Protein AF-A0AA43TSM0-F1 (afdb_monomer_lite)

Organism: NCBI:txid258253

Sequence (174 aa):
MTIHLGTILPFSPLVFQFVPKVRQKFLLFHRINGYTIIFLTLVSNAGAIMIARRAFGGTLATQAGVGVLVIASTVSIALAYYNIKRLQIDQHRAWMLRAAFYLGTIITLRIIMIIAAQITGKIGGYFTVMECEKLQYIYNETSTINAPPTEDYNDDSIIERPKENSNLLQHVGN

pLDDT: mean 70.97, std 16.72, range [33.91, 93.0]

InterPro domains:
  IPR018750 Protein of unknown function DUF2306, membrane [PF10067] (15-118)

Structure (mmCIF, N/CA/C/O backbone):
data_AF-A0AA43TSM0-F1
#
_entry.id   AF-A0AA43TSM0-F1
#
loop_
_atom_site.group_PDB
_atom_site.id
_atom_site.type_symbol
_atom_site.label_atom_id
_atom_site.label_alt_id
_atom_site.label_comp_id
_atom_site.label_asym_id
_atom_site.label_entity_id
_atom_site.label_seq_id
_atom_site.pdbx_PDB_ins_code
_atom_site.Cartn_x
_atom_site.Cartn_y
_atom_site.Cartn_z
_atom_site.occupancy
_atom_site.B_iso_or_equiv
_atom_site.auth_seq_id
_atom_site.auth_comp_id
_atom_site.auth_asym_id
_atom_site.auth_atom_id
_atom_site.pdbx_PDB_model_num
ATOM 1 N N . MET A 1 1 ? -2.001 15.240 -18.762 1.00 50.12 1 MET A N 1
ATOM 2 C CA . MET A 1 1 ? -1.560 15.959 -17.539 1.00 50.12 1 MET A CA 1
ATOM 3 C C . MET A 1 1 ? -2.680 16.258 -16.536 1.00 50.12 1 MET A C 1
ATOM 5 O O . MET A 1 1 ? -2.377 16.654 -15.423 1.00 50.12 1 MET A O 1
ATOM 9 N N . THR A 1 2 ? -3.952 16.004 -16.853 1.00 50.31 2 THR A N 1
ATOM 10 C CA . THR A 1 2 ? -5.080 16.111 -15.903 1.00 50.31 2 THR A CA 1
ATOM 11 C C . THR A 1 2 ? -5.135 14.949 -14.901 1.00 50.31 2 THR A C 1
ATOM 13 O O . THR A 1 2 ? -5.538 15.125 -13.757 1.00 50.31 2 THR A O 1
ATOM 16 N N . ILE A 1 3 ? -4.639 13.775 -15.300 1.00 56.31 3 ILE A N 1
ATOM 17 C CA . ILE A 1 3 ? -4.625 12.555 -14.479 1.00 56.31 3 ILE A CA 1
ATOM 18 C C . ILE A 1 3 ? -3.625 12.666 -13.311 1.00 56.31 3 ILE A C 1
ATOM 20 O O . ILE A 1 3 ? -3.938 12.263 -12.199 1.00 56.31 3 ILE A O 1
ATOM 24 N N . HIS A 1 4 ? -2.462 13.299 -13.524 1.00 46.16 4 HIS A N 1
ATOM 25 C CA . HIS A 1 4 ? -1.445 13.506 -12.479 1.00 46.16 4 HIS A CA 1
ATOM 26 C C . HIS A 1 4 ? -1.905 14.461 -11.362 1.00 46.16 4 HIS A C 1
ATOM 28 O O . HIS A 1 4 ? -1.646 14.207 -10.186 1.00 46.16 4 HIS A O 1
ATOM 34 N N . LEU A 1 5 ? -2.627 15.533 -11.706 1.00 52.03 5 LEU A N 1
ATOM 35 C CA . LEU A 1 5 ? -3.210 16.448 -10.716 1.00 52.03 5 LEU A CA 1
ATOM 36 C C . LEU A 1 5 ? -4.390 15.795 -9.974 1.00 52.03 5 LEU A C 1
ATOM 38 O O . LEU A 1 5 ? -4.511 15.938 -8.758 1.00 52.03 5 LEU A O 1
ATOM 42 N N . GLY A 1 6 ? -5.202 15.002 -10.685 1.00 54.41 6 GLY A N 1
ATOM 43 C CA . GLY A 1 6 ? -6.288 14.209 -10.104 1.00 54.41 6 GLY A CA 1
ATOM 44 C C . GLY A 1 6 ? -5.816 13.122 -9.133 1.00 54.41 6 GLY A C 1
ATOM 45 O O . GLY A 1 6 ? -6.544 12.794 -8.205 1.00 54.41 6 GLY A O 1
ATOM 46 N N . THR A 1 7 ? -4.589 12.607 -9.283 1.00 54.88 7 THR A N 1
ATOM 47 C CA . THR A 1 7 ? -4.009 11.619 -8.352 1.00 54.88 7 THR A CA 1
ATOM 48 C C . THR A 1 7 ? -3.436 12.217 -7.067 1.00 54.88 7 THR A C 1
ATOM 50 O O . THR A 1 7 ? -3.299 11.500 -6.079 1.00 54.88 7 THR A O 1
ATOM 53 N N . ILE A 1 8 ? -3.134 13.520 -7.038 1.00 55.50 8 ILE A N 1
ATOM 54 C CA . ILE A 1 8 ? -2.612 14.203 -5.841 1.00 55.50 8 ILE A CA 1
ATOM 55 C C . ILE A 1 8 ? -3.746 14.656 -4.911 1.00 55.50 8 ILE A C 1
ATOM 57 O O . ILE A 1 8 ? -3.609 14.599 -3.689 1.00 55.50 8 ILE A O 1
ATOM 61 N N . LEU A 1 9 ? -4.899 15.038 -5.467 1.00 48.66 9 LEU A N 1
ATOM 62 C CA . LEU A 1 9 ? -6.059 15.491 -4.694 1.00 48.66 9 LEU A CA 1
ATOM 63 C C . LEU A 1 9 ? -6.604 14.453 -3.673 1.00 48.66 9 LEU A C 1
ATOM 65 O O . LEU A 1 9 ? -6.930 14.859 -2.556 1.00 48.66 9 LEU A O 1
ATOM 69 N N . PRO A 1 10 ? -6.640 13.128 -3.947 1.00 54.22 10 PRO A N 1
ATOM 70 C CA . PRO A 1 10 ? -7.024 12.130 -2.948 1.00 54.22 10 PRO A CA 1
ATOM 71 C C . PRO A 1 10 ? -5.897 11.758 -1.970 1.00 54.22 10 PRO A C 1
ATOM 73 O O . PRO A 1 10 ? -6.158 11.025 -1.018 1.00 54.22 10 PRO A O 1
ATOM 76 N N . PHE A 1 11 ? -4.670 12.272 -2.122 1.00 50.47 11 PHE A N 1
ATOM 77 C CA . PHE A 1 11 ? -3.619 12.076 -1.112 1.00 50.47 11 PHE A CA 1
ATOM 78 C C . PHE A 1 11 ? -3.839 12.964 0.128 1.00 50.47 11 PHE A C 1
ATOM 80 O O . PHE A 1 11 ? -3.456 12.604 1.241 1.00 50.47 11 PHE A O 1
ATOM 87 N N . SER A 1 12 ? -4.533 14.096 -0.039 1.00 53.62 12 SER A N 1
ATOM 88 C CA . SER A 1 12 ? -4.854 15.041 1.038 1.00 53.62 12 SER A CA 1
ATOM 89 C C . SER A 1 12 ? -5.651 14.423 2.212 1.00 53.62 12 SER A C 1
ATOM 91 O O . SER A 1 12 ? -5.233 14.592 3.360 1.00 53.62 12 SER A O 1
ATOM 93 N N . PRO A 1 13 ? -6.725 13.625 2.009 1.00 55.31 13 PRO A N 1
ATOM 94 C CA . PRO A 1 13 ? -7.465 13.016 3.119 1.00 55.31 13 PRO A CA 1
ATOM 95 C C . PRO A 1 13 ? -6.696 11.955 3.921 1.00 55.31 13 PRO A C 1
ATOM 97 O O . PRO A 1 13 ? -7.123 11.652 5.033 1.00 55.31 13 PRO A O 1
ATOM 100 N N . LEU A 1 14 ? -5.580 11.399 3.432 1.00 59.03 14 LEU A N 1
ATOM 101 C CA . LEU A 1 14 ? -4.796 10.406 4.186 1.00 59.03 14 LEU A CA 1
ATOM 102 C C . LEU A 1 14 ? -4.053 11.038 5.370 1.00 59.03 14 LEU A C 1
ATOM 104 O O . LEU A 1 14 ? -4.021 10.463 6.455 1.00 59.03 14 LEU A O 1
ATOM 108 N N . VAL A 1 15 ? -3.524 12.253 5.204 1.00 60.12 15 VAL A N 1
ATOM 109 C CA . VAL A 1 15 ? -2.833 12.979 6.286 1.00 60.12 15 VAL A CA 1
ATOM 110 C C . VAL A 1 15 ? -3.826 13.391 7.380 1.00 60.12 15 VAL A C 1
ATOM 112 O O . VAL A 1 15 ? -3.533 13.283 8.571 1.00 60.12 15 VAL A O 1
ATOM 115 N N . PHE A 1 16 ? -5.052 13.760 6.995 1.00 52.75 16 PHE A N 1
ATOM 116 C CA . PHE A 1 16 ? -6.115 14.105 7.942 1.00 52.75 16 PHE A CA 1
ATOM 117 C C . PHE A 1 16 ? -6.644 12.908 8.752 1.00 52.75 16 PHE A C 1
ATOM 119 O O . PHE A 1 16 ? -7.213 13.116 9.824 1.00 52.75 16 PHE A O 1
ATOM 126 N N . GLN A 1 17 ? -6.427 11.661 8.310 1.00 61.41 17 GLN A N 1
ATOM 127 C CA . GLN A 1 17 ? -6.818 10.463 9.072 1.00 61.41 17 GLN A CA 1
ATOM 128 C C . GLN A 1 17 ? -5.960 10.242 10.328 1.00 61.41 17 GLN A C 1
ATOM 130 O O . GLN A 1 17 ? -6.437 9.619 11.282 1.00 61.41 17 GLN A O 1
ATOM 135 N N . PHE A 1 18 ? -4.735 10.776 10.364 1.00 59.91 18 PHE A N 1
ATOM 136 C CA . PHE A 1 18 ? -3.826 10.646 11.509 1.00 59.91 18 PHE A CA 1
ATOM 137 C C . PHE A 1 18 ? -3.934 11.798 12.514 1.00 59.91 18 PHE A C 1
ATOM 139 O O . PHE A 1 18 ? -3.398 11.692 13.615 1.00 59.91 18 PHE A O 1
ATOM 146 N N . VAL A 1 19 ? -4.668 12.870 12.191 1.00 62.91 19 VAL A N 1
ATOM 147 C CA . VAL A 1 19 ? -4.904 13.990 13.111 1.00 62.91 19 VAL A CA 1
ATOM 148 C C . VAL A 1 19 ? -6.071 13.648 14.053 1.00 62.91 19 VAL A C 1
ATOM 150 O O . VAL A 1 19 ? -7.231 13.639 13.623 1.00 62.91 19 VAL A O 1
ATOM 153 N N . PRO A 1 20 ? -5.829 13.414 15.361 1.00 59.81 20 PRO A N 1
ATOM 154 C CA . PRO A 1 20 ? -6.870 12.975 16.295 1.00 59.81 20 PRO A CA 1
ATOM 155 C C . PRO A 1 20 ? -8.033 13.974 16.428 1.00 59.81 20 PRO A C 1
ATOM 157 O O . PRO A 1 20 ? -9.175 13.556 16.621 1.00 59.81 20 PRO A O 1
ATOM 160 N N . LYS A 1 21 ? -7.772 15.278 16.237 1.00 56.91 21 LYS A N 1
ATOM 161 C CA . LYS A 1 21 ? -8.795 16.340 16.283 1.00 56.91 21 LYS A CA 1
ATOM 162 C C . LYS A 1 21 ? -9.804 16.278 15.125 1.00 56.91 21 LYS A C 1
ATOM 164 O O . LYS A 1 21 ? -10.966 16.620 15.317 1.00 56.91 21 LYS A O 1
ATOM 169 N N . VAL A 1 22 ? -9.396 15.814 13.941 1.00 59.97 22 VAL A N 1
ATOM 170 C CA . VAL A 1 22 ? -10.289 15.679 12.771 1.00 59.97 22 VAL A CA 1
ATOM 171 C C . VAL A 1 22 ? -11.113 14.389 12.865 1.00 59.97 22 VAL A C 1
ATOM 173 O O . VAL A 1 22 ? -12.301 14.380 12.539 1.00 59.97 22 VAL A O 1
ATOM 176 N N . ARG A 1 23 ? -10.527 13.315 13.417 1.00 62.16 23 ARG A N 1
ATOM 177 C CA . ARG A 1 23 ? -11.197 12.018 13.611 1.00 62.16 23 ARG A CA 1
ATOM 178 C C . ARG A 1 23 ? -12.407 12.084 14.547 1.00 62.16 23 ARG A C 1
ATOM 180 O O . ARG A 1 23 ? -13.386 11.396 14.281 1.00 62.16 23 ARG A O 1
ATOM 187 N N . GLN A 1 24 ? -12.369 12.879 15.619 1.00 61.66 24 GLN A N 1
ATOM 188 C CA . GLN A 1 24 ? -13.511 13.001 16.541 1.00 61.66 24 GLN A CA 1
ATOM 189 C C . GLN A 1 24 ? -14.708 13.725 15.913 1.00 61.66 24 GLN A C 1
ATOM 191 O O . GLN A 1 24 ? -15.848 13.386 16.217 1.00 61.66 24 GLN A O 1
ATOM 196 N N . LYS A 1 25 ? -14.459 14.675 15.003 1.00 65.88 25 LYS A N 1
ATOM 197 C CA . LYS A 1 25 ? -15.514 15.458 14.345 1.00 65.88 25 LYS A CA 1
ATOM 198 C C . LYS A 1 25 ? -16.144 14.724 13.151 1.00 65.88 25 LYS A C 1
ATOM 200 O O . LYS A 1 25 ? -17.310 14.946 12.851 1.00 65.88 25 LYS A O 1
ATOM 205 N N . PHE A 1 26 ? -15.405 13.809 12.512 1.00 70.50 26 PHE A N 1
ATOM 206 C CA . PHE A 1 26 ? -15.841 13.062 11.322 1.00 70.50 26 PHE A CA 1
ATOM 207 C C . PHE A 1 26 ? -15.637 11.537 11.452 1.00 70.50 26 PHE A C 1
ATOM 209 O O . PHE A 1 26 ? -15.014 10.891 10.607 1.00 70.50 26 PHE A O 1
ATOM 216 N N . LEU A 1 27 ? -16.189 10.928 12.508 1.00 70.38 27 LEU A N 1
ATOM 217 C CA . LEU A 1 27 ? -16.065 9.481 12.765 1.00 70.38 27 LEU A CA 1
ATOM 218 C C . LEU A 1 27 ? -16.649 8.600 11.647 1.00 70.38 27 LEU A C 1
ATOM 220 O O . LEU A 1 27 ? -16.071 7.561 11.323 1.00 70.38 27 LEU A O 1
ATOM 224 N N . LEU A 1 28 ? -17.770 9.009 11.042 1.00 73.38 28 LEU A N 1
ATOM 225 C CA . LEU A 1 28 ? -18.382 8.281 9.922 1.00 73.38 28 LEU A CA 1
ATOM 226 C C . LEU A 1 28 ? -17.456 8.253 8.701 1.00 73.38 28 LEU A C 1
ATOM 228 O O . LEU A 1 28 ? -17.255 7.195 8.108 1.00 73.38 28 LEU A O 1
ATOM 232 N N . PHE A 1 29 ? -16.816 9.382 8.386 1.00 74.12 29 PHE A N 1
ATOM 233 C CA . PHE A 1 29 ? -15.854 9.469 7.290 1.00 74.12 29 PHE A CA 1
ATOM 234 C C . PHE A 1 29 ? -14.632 8.582 7.547 1.00 74.12 29 PHE A C 1
ATOM 236 O O . PHE A 1 29 ? -14.207 7.849 6.657 1.00 74.12 29 PHE A O 1
ATOM 243 N N . HIS A 1 30 ? -14.100 8.575 8.774 1.00 81.31 30 HIS A N 1
ATOM 244 C CA . HIS A 1 30 ? -13.002 7.677 9.146 1.00 81.31 30 HIS A CA 1
ATOM 245 C C . HIS A 1 30 ? -13.385 6.199 8.975 1.00 81.31 30 HIS A C 1
ATOM 247 O O . HIS A 1 30 ? -12.593 5.414 8.460 1.00 81.31 30 HIS A O 1
ATOM 253 N N . ARG A 1 31 ? -14.612 5.822 9.359 1.00 79.75 31 ARG A N 1
ATOM 254 C CA . ARG A 1 31 ? -15.103 4.446 9.227 1.00 79.75 31 ARG A CA 1
ATOM 255 C C . ARG A 1 31 ? -15.229 4.023 7.760 1.00 79.75 31 ARG A C 1
ATOM 257 O O . ARG A 1 31 ? -14.763 2.942 7.418 1.00 79.75 31 ARG A O 1
ATOM 264 N N . ILE A 1 32 ? -15.801 4.871 6.902 1.00 82.62 32 ILE A N 1
ATOM 265 C CA . ILE A 1 32 ? -15.937 4.595 5.461 1.00 82.62 32 ILE A CA 1
ATOM 266 C C . ILE A 1 32 ? -14.557 4.467 4.809 1.00 82.62 32 ILE A C 1
ATOM 268 O O . ILE A 1 32 ? -14.286 3.462 4.162 1.00 82.62 32 ILE A O 1
ATOM 272 N N . ASN A 1 33 ? -13.653 5.420 5.051 1.00 79.88 33 ASN A N 1
ATOM 273 C CA . ASN A 1 33 ? -12.298 5.364 4.495 1.00 79.88 33 ASN A CA 1
ATOM 274 C C . ASN A 1 33 ? -11.513 4.144 4.981 1.00 79.88 33 ASN A C 1
ATOM 276 O O . ASN A 1 33 ? -10.800 3.533 4.192 1.00 79.88 33 ASN A O 1
ATOM 280 N N . GLY A 1 34 ? -11.664 3.756 6.251 1.00 79.06 34 GLY A N 1
ATOM 281 C CA . GLY A 1 34 ? -11.048 2.540 6.779 1.00 79.06 34 GLY A CA 1
ATOM 282 C C . GLY A 1 34 ? -11.481 1.289 6.009 1.00 79.06 34 GLY A C 1
ATOM 283 O O . GLY A 1 34 ? -10.631 0.490 5.624 1.00 79.06 34 GLY A O 1
ATOM 284 N N . TYR A 1 35 ? -12.778 1.147 5.712 1.00 82.81 35 TYR A N 1
ATOM 285 C CA . TYR A 1 35 ? -13.276 0.046 4.878 1.00 82.81 35 TYR A CA 1
ATOM 286 C C . TYR A 1 35 ? -12.782 0.131 3.433 1.00 82.81 35 TYR A C 1
ATOM 288 O O . TYR A 1 35 ? -12.376 -0.889 2.876 1.00 82.81 35 TYR A O 1
ATOM 296 N N . THR A 1 36 ? -12.749 1.332 2.849 1.00 83.06 36 THR A N 1
ATOM 297 C CA . THR A 1 36 ? -12.200 1.553 1.506 1.00 83.06 36 THR A CA 1
ATOM 298 C C . THR A 1 36 ? -10.741 1.113 1.425 1.00 83.06 36 THR A C 1
ATOM 300 O O . THR A 1 36 ? -10.379 0.413 0.486 1.00 83.06 36 THR A O 1
ATOM 303 N N . ILE A 1 37 ? -9.910 1.455 2.417 1.00 82.88 37 ILE A N 1
ATOM 304 C CA . ILE A 1 37 ? -8.496 1.051 2.463 1.00 82.88 37 ILE A CA 1
ATOM 305 C C . ILE A 1 37 ? -8.373 -0.472 2.538 1.00 82.88 37 ILE A C 1
ATOM 307 O O . ILE A 1 37 ? -7.626 -1.045 1.755 1.00 82.88 37 ILE A O 1
ATOM 311 N N . ILE A 1 38 ? -9.135 -1.135 3.416 1.00 85.50 38 ILE A N 1
ATOM 312 C CA . ILE A 1 38 ? -9.115 -2.603 3.531 1.00 85.50 38 ILE A CA 1
ATOM 313 C C . ILE A 1 38 ? -9.475 -3.255 2.188 1.00 85.50 38 ILE A C 1
ATOM 315 O O . ILE A 1 38 ? -8.771 -4.157 1.734 1.00 85.50 38 ILE A O 1
ATOM 319 N N . PHE A 1 39 ? -10.536 -2.780 1.531 1.00 85.12 39 PHE A N 1
ATOM 320 C CA . PHE A 1 39 ? -10.961 -3.297 0.231 1.00 85.12 39 PHE A CA 1
ATOM 321 C C . PHE A 1 39 ? -9.896 -3.073 -0.851 1.00 85.12 39 PHE A C 1
ATOM 323 O O . PHE A 1 39 ? -9.520 -4.012 -1.553 1.00 85.12 39 PHE A O 1
ATOM 330 N N . LEU A 1 40 ? -9.351 -1.855 -0.943 1.00 84.31 40 LEU A N 1
ATOM 331 C CA . LEU A 1 40 ? -8.279 -1.531 -1.886 1.00 84.31 40 LEU A CA 1
ATOM 332 C C . LEU A 1 40 ? -7.037 -2.390 -1.652 1.00 84.31 40 LEU A C 1
ATOM 334 O O . LEU A 1 40 ? -6.429 -2.837 -2.621 1.00 84.31 40 LEU A O 1
ATOM 338 N N . THR A 1 41 ? -6.653 -2.649 -0.400 1.00 85.25 41 THR A N 1
ATOM 339 C CA . THR A 1 41 ? -5.494 -3.500 -0.112 1.00 85.25 41 THR A CA 1
ATOM 340 C C . THR A 1 41 ? -5.725 -4.941 -0.544 1.00 85.25 41 THR A C 1
ATOM 342 O O . THR A 1 41 ? -4.824 -5.531 -1.133 1.00 85.25 41 THR A O 1
ATOM 345 N N . LEU A 1 42 ? -6.916 -5.503 -0.324 1.00 84.94 42 LEU A N 1
ATOM 346 C CA . LEU A 1 42 ? -7.230 -6.862 -0.775 1.00 84.94 42 LEU A CA 1
ATOM 347 C C . LEU A 1 42 ? -7.152 -6.985 -2.301 1.00 84.94 42 LEU A C 1
ATOM 349 O O . LEU A 1 42 ? -6.498 -7.894 -2.813 1.00 84.94 42 LEU A O 1
ATOM 353 N N . VAL A 1 43 ? -7.750 -6.036 -3.026 1.00 85.25 43 VAL A N 1
ATOM 354 C CA . VAL A 1 43 ? -7.689 -5.996 -4.496 1.00 85.25 43 VAL A CA 1
ATOM 355 C C . VAL A 1 43 ? -6.250 -5.792 -4.981 1.00 85.25 43 VAL A C 1
ATOM 357 O O . VAL A 1 43 ? -5.800 -6.480 -5.897 1.00 85.25 43 VAL A O 1
ATOM 360 N N . SER A 1 44 ? -5.498 -4.896 -4.338 1.00 84.00 44 SER A N 1
ATOM 361 C CA . SER A 1 44 ? -4.086 -4.649 -4.644 1.00 84.00 44 SER A CA 1
ATOM 362 C C . SER A 1 44 ? -3.230 -5.901 -4.444 1.00 84.00 44 SER A C 1
ATOM 364 O O . SER A 1 44 ? -2.424 -6.234 -5.309 1.00 84.00 44 SER A O 1
ATOM 366 N N . ASN A 1 45 ? -3.435 -6.638 -3.349 1.00 85.94 45 ASN A N 1
ATOM 367 C CA . ASN A 1 45 ? -2.702 -7.869 -3.059 1.00 85.94 45 ASN A CA 1
ATOM 368 C C . ASN A 1 45 ? -3.040 -8.979 -4.063 1.00 85.94 45 ASN A C 1
ATOM 370 O O . ASN A 1 45 ? -2.132 -9.660 -4.538 1.00 85.94 45 ASN A O 1
ATOM 374 N N . ALA A 1 46 ? -4.308 -9.108 -4.467 1.00 85.12 46 ALA A N 1
ATOM 375 C CA . ALA A 1 46 ? -4.706 -10.027 -5.535 1.00 85.12 46 ALA A CA 1
ATOM 376 C C . ALA A 1 46 ? -4.031 -9.675 -6.875 1.00 85.12 46 ALA A C 1
ATOM 378 O O . ALA A 1 46 ? -3.437 -10.539 -7.524 1.00 85.12 46 ALA A O 1
ATOM 379 N N . GLY A 1 47 ? -4.041 -8.393 -7.254 1.00 82.06 47 GLY A N 1
ATOM 380 C CA . GLY A 1 47 ? -3.344 -7.911 -8.449 1.00 82.06 47 GLY A CA 1
ATOM 381 C C . GLY A 1 47 ? -1.827 -8.118 -8.374 1.00 82.06 47 GLY A C 1
ATOM 382 O O . GLY A 1 47 ? -1.202 -8.508 -9.359 1.00 82.06 47 GLY A O 1
ATOM 383 N N . ALA A 1 48 ? -1.226 -7.921 -7.197 1.00 81.81 48 ALA A N 1
ATOM 384 C CA . ALA A 1 48 ? 0.197 -8.142 -6.974 1.00 81.81 48 ALA A CA 1
ATOM 385 C C . ALA A 1 48 ? 0.582 -9.611 -7.185 1.00 81.81 48 ALA A C 1
ATOM 387 O O . ALA A 1 48 ? 1.554 -9.870 -7.888 1.00 81.81 48 ALA A O 1
ATOM 388 N N . ILE A 1 49 ? -0.197 -10.562 -6.661 1.00 81.44 49 ILE A N 1
ATOM 389 C CA . ILE A 1 49 ? 0.036 -12.003 -6.858 1.00 81.44 49 ILE A CA 1
ATOM 390 C C . ILE A 1 49 ? -0.105 -12.386 -8.339 1.00 81.44 49 ILE A C 1
ATOM 392 O O . ILE A 1 49 ? 0.713 -13.143 -8.863 1.00 81.44 49 ILE A O 1
ATOM 396 N N . MET A 1 50 ? -1.103 -11.834 -9.037 1.00 82.38 50 MET A N 1
ATOM 397 C CA . MET A 1 50 ? -1.326 -12.117 -10.458 1.00 82.38 50 MET A CA 1
ATOM 398 C C . MET A 1 50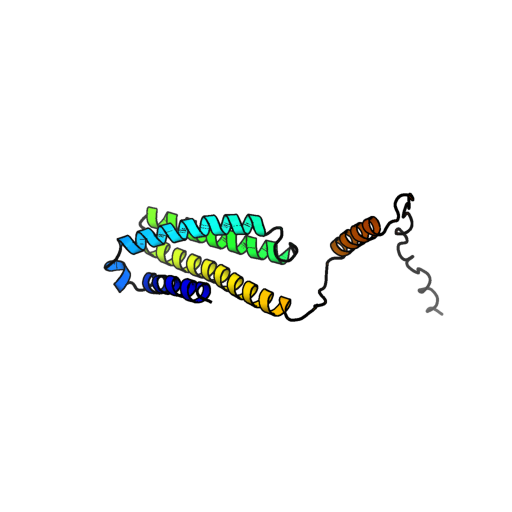 ? -0.152 -11.651 -11.331 1.00 82.38 50 MET A C 1
ATOM 400 O O . MET A 1 50 ? 0.263 -12.358 -12.250 1.00 82.38 50 MET A O 1
ATOM 404 N N . ILE A 1 51 ? 0.407 -10.478 -11.023 1.00 78.25 51 ILE A N 1
ATOM 405 C CA . ILE A 1 51 ? 1.466 -9.840 -11.815 1.00 78.25 51 ILE A CA 1
ATOM 406 C C . ILE A 1 51 ? 2.870 -10.287 -11.369 1.00 78.25 51 ILE A C 1
ATOM 408 O O . ILE A 1 51 ? 3.802 -10.237 -12.172 1.00 78.25 51 ILE A O 1
ATOM 412 N N . ALA A 1 52 ? 3.041 -10.776 -10.133 1.00 73.50 52 ALA A N 1
ATOM 413 C CA . ALA A 1 52 ? 4.341 -11.154 -9.563 1.00 73.50 52 ALA A CA 1
ATOM 414 C C . ALA A 1 52 ? 5.140 -12.119 -10.452 1.00 73.50 52 ALA A C 1
ATOM 416 O O . ALA A 1 52 ? 6.353 -11.976 -10.573 1.00 73.50 52 ALA A O 1
ATOM 417 N N . ARG A 1 53 ? 4.468 -13.054 -11.137 1.00 63.03 53 ARG A N 1
ATOM 418 C CA . ARG A 1 53 ? 5.133 -14.028 -12.021 1.00 63.03 53 ARG A CA 1
ATOM 419 C C . ARG A 1 53 ? 5.717 -13.422 -13.300 1.00 63.03 53 ARG A C 1
ATOM 421 O O . ARG A 1 53 ? 6.607 -14.021 -13.890 1.00 63.03 53 ARG A O 1
ATOM 428 N N . ARG A 1 54 ? 5.226 -12.261 -13.742 1.00 65.25 54 ARG A N 1
ATOM 429 C CA . ARG A 1 54 ? 5.594 -11.655 -15.035 1.00 65.25 54 ARG A CA 1
ATOM 430 C C . ARG A 1 54 ? 6.245 -10.272 -14.904 1.00 65.25 54 ARG A C 1
ATOM 432 O O . ARG A 1 54 ? 6.811 -9.773 -15.872 1.00 65.25 54 ARG A O 1
ATOM 439 N N . ALA A 1 55 ? 6.216 -9.669 -13.717 1.00 66.31 55 ALA A N 1
ATOM 440 C CA . ALA A 1 55 ? 6.890 -8.404 -13.430 1.00 66.31 55 ALA A CA 1
ATOM 441 C C . ALA A 1 55 ? 8.419 -8.536 -13.553 1.00 66.31 55 ALA A C 1
ATOM 443 O O . ALA A 1 55 ? 8.991 -9.461 -12.989 1.00 66.31 55 ALA A O 1
ATOM 444 N N . PHE A 1 56 ? 9.079 -7.612 -14.265 1.00 58.75 56 PHE A N 1
ATOM 445 C CA . PHE A 1 56 ? 10.551 -7.530 -14.397 1.00 58.75 56 PHE A CA 1
ATOM 446 C C . PHE A 1 56 ? 11.234 -8.851 -14.778 1.00 58.75 56 PHE A C 1
ATOM 448 O O . PHE A 1 56 ? 12.274 -9.218 -14.237 1.00 58.75 56 PHE A O 1
ATOM 455 N N . GLY A 1 57 ? 10.622 -9.606 -15.692 1.00 63.56 57 GLY A N 1
ATOM 456 C CA . GLY A 1 57 ? 11.148 -10.902 -16.106 1.00 63.56 57 GLY A CA 1
ATOM 457 C C . GLY A 1 57 ? 10.962 -12.013 -15.067 1.00 63.56 57 GLY A C 1
ATOM 458 O O . GLY A 1 57 ? 11.471 -13.103 -15.282 1.00 63.56 57 GLY A O 1
ATOM 459 N N . GLY A 1 58 ? 10.228 -11.788 -13.978 1.00 68.19 58 GLY A N 1
ATOM 460 C CA . GLY A 1 58 ? 9.901 -12.826 -13.002 1.00 68.19 58 GLY A CA 1
ATOM 461 C C . GLY A 1 58 ? 11.104 -13.327 -12.204 1.00 68.19 58 GLY A C 1
ATOM 462 O O . GLY A 1 58 ? 11.074 -14.460 -11.738 1.00 68.19 58 GLY A O 1
ATOM 463 N N . THR A 1 59 ? 12.152 -12.511 -12.050 1.00 77.62 59 THR A N 1
ATOM 464 C CA . THR A 1 59 ? 13.340 -12.883 -11.268 1.00 77.62 59 THR A CA 1
ATOM 465 C C . THR A 1 59 ? 12.958 -13.222 -9.827 1.00 77.62 59 THR A C 1
ATOM 467 O O . THR A 1 59 ? 12.085 -12.577 -9.233 1.00 77.62 59 THR A O 1
ATOM 470 N N . LEU A 1 60 ? 13.643 -14.201 -9.230 1.00 79.38 60 LEU A N 1
ATOM 471 C CA . LEU A 1 60 ? 13.340 -14.685 -7.878 1.00 79.38 60 LEU A CA 1
ATOM 472 C C . LEU A 1 60 ? 13.334 -13.553 -6.834 1.00 79.38 60 LEU A C 1
ATOM 474 O O . LEU A 1 60 ? 12.468 -13.511 -5.962 1.00 79.38 60 LEU A O 1
ATOM 478 N N . ALA A 1 61 ? 14.249 -12.588 -6.963 1.00 80.00 61 ALA A N 1
ATOM 479 C CA . ALA A 1 61 ? 14.339 -11.437 -6.066 1.00 80.00 61 ALA A CA 1
ATOM 480 C C . ALA A 1 61 ? 13.074 -10.558 -6.095 1.00 80.00 61 ALA A C 1
ATOM 482 O O . ALA A 1 61 ? 12.597 -10.112 -5.049 1.00 80.00 61 ALA A O 1
ATOM 483 N N . THR A 1 62 ? 12.495 -10.333 -7.279 1.00 80.81 62 THR A N 1
ATOM 484 C CA . THR A 1 62 ? 11.282 -9.511 -7.420 1.00 80.81 62 THR A CA 1
ATOM 485 C C . THR A 1 62 ? 10.051 -10.232 -6.885 1.00 80.81 62 THR A C 1
ATOM 487 O O . THR A 1 62 ? 9.234 -9.621 -6.195 1.00 80.81 62 THR A O 1
ATOM 490 N N . GLN A 1 63 ? 9.954 -11.543 -7.119 1.00 82.69 63 GLN A N 1
ATOM 491 C CA . GLN A 1 63 ? 8.881 -12.374 -6.579 1.00 82.69 63 GLN A CA 1
ATOM 492 C C . GLN A 1 63 ? 8.936 -12.452 -5.051 1.00 82.69 63 GLN A C 1
ATOM 494 O O . GLN A 1 63 ? 7.915 -12.240 -4.396 1.00 82.69 63 GLN A O 1
ATOM 499 N N . ALA A 1 64 ? 10.122 -12.685 -4.480 1.00 86.06 64 ALA A N 1
ATOM 500 C CA . ALA A 1 64 ? 10.319 -12.726 -3.035 1.00 86.06 64 ALA A CA 1
ATOM 501 C C . ALA A 1 64 ? 9.976 -11.379 -2.382 1.00 86.06 64 ALA A C 1
ATOM 503 O O . ALA A 1 64 ? 9.221 -11.341 -1.410 1.00 86.06 64 ALA A O 1
ATOM 504 N N . GLY A 1 65 ? 10.452 -10.266 -2.954 1.00 86.06 65 GLY A N 1
ATOM 505 C CA . GLY A 1 65 ? 10.137 -8.924 -2.465 1.00 86.06 65 GLY A CA 1
ATOM 506 C C . GLY A 1 65 ? 8.632 -8.647 -2.465 1.00 86.06 65 GLY A C 1
ATOM 507 O O . GLY A 1 65 ? 8.065 -8.282 -1.436 1.00 86.06 65 GLY A O 1
ATOM 508 N N . VAL A 1 66 ? 7.953 -8.884 -3.593 1.00 86.38 66 VAL A 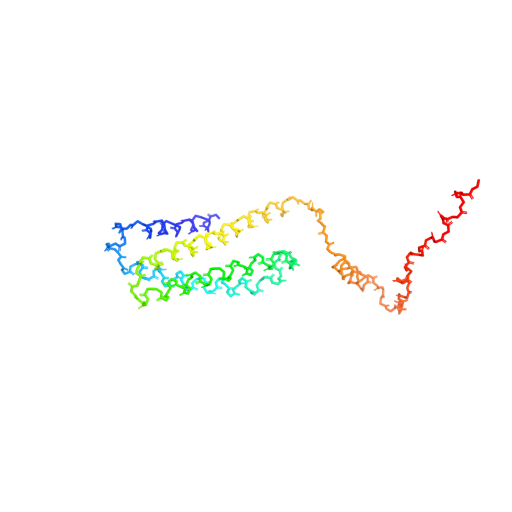N 1
ATOM 509 C CA . VAL A 1 66 ? 6.495 -8.689 -3.696 1.00 86.38 66 VAL A CA 1
ATOM 510 C C . VAL A 1 66 ? 5.741 -9.606 -2.729 1.00 86.38 66 VAL A C 1
ATOM 512 O O . VAL A 1 66 ? 4.821 -9.143 -2.056 1.00 86.38 66 VAL A O 1
ATOM 515 N N . GLY A 1 67 ? 6.147 -10.871 -2.606 1.00 88.06 67 GLY A N 1
ATOM 516 C CA . GLY A 1 67 ? 5.538 -11.832 -1.686 1.00 88.06 67 GLY A CA 1
ATOM 517 C C . GLY A 1 67 ? 5.611 -11.377 -0.228 1.00 88.06 67 GLY A C 1
ATOM 518 O O . GLY A 1 67 ? 4.592 -11.357 0.463 1.00 88.06 67 GLY A O 1
ATOM 519 N N . VAL A 1 68 ? 6.783 -10.924 0.226 1.00 90.19 68 VAL A N 1
ATOM 520 C CA . VAL A 1 68 ? 6.967 -10.412 1.594 1.00 90.19 68 VAL A CA 1
ATOM 521 C C . VAL A 1 68 ? 6.089 -9.186 1.851 1.00 90.19 68 VAL A C 1
ATOM 523 O O . VAL A 1 68 ? 5.430 -9.119 2.890 1.00 90.19 68 VAL A O 1
ATOM 526 N N . LEU A 1 69 ? 6.017 -8.240 0.908 1.00 89.25 69 LEU A N 1
ATOM 527 C CA . LEU A 1 69 ? 5.172 -7.049 1.060 1.00 89.25 69 LEU A CA 1
ATOM 528 C C . LEU A 1 69 ? 3.676 -7.403 1.115 1.00 89.25 69 LEU A C 1
ATOM 530 O O . LEU A 1 69 ? 2.937 -6.835 1.925 1.00 89.25 69 LEU A O 1
ATOM 534 N N . VAL A 1 70 ? 3.221 -8.358 0.299 1.00 90.44 70 VAL A N 1
ATOM 535 C CA . VAL A 1 70 ? 1.833 -8.848 0.320 1.00 90.44 70 VAL A CA 1
ATOM 536 C C . VAL A 1 70 ? 1.510 -9.520 1.655 1.00 90.44 70 VAL A C 1
ATOM 538 O O . VAL A 1 70 ? 0.472 -9.228 2.251 1.00 90.44 70 VAL A O 1
ATOM 541 N N . ILE A 1 71 ? 2.401 -10.367 2.175 1.00 91.56 71 ILE A N 1
ATOM 542 C CA . ILE A 1 71 ? 2.193 -11.041 3.464 1.00 91.56 71 ILE A CA 1
ATOM 543 C C . ILE A 1 71 ? 2.176 -10.016 4.604 1.00 91.56 71 ILE A C 1
ATOM 545 O O . ILE A 1 71 ? 1.225 -9.986 5.385 1.00 91.56 71 ILE A O 1
ATOM 549 N N . ALA A 1 72 ? 3.169 -9.126 4.677 1.00 91.06 72 ALA A N 1
ATOM 550 C CA . ALA A 1 72 ? 3.275 -8.131 5.745 1.00 91.06 72 ALA A CA 1
ATOM 551 C C . ALA A 1 72 ? 2.082 -7.154 5.765 1.00 91.06 72 ALA A C 1
ATOM 553 O O . ALA A 1 72 ? 1.529 -6.855 6.830 1.00 91.06 72 ALA A O 1
ATOM 554 N N . SER A 1 73 ? 1.631 -6.692 4.594 1.00 90.62 73 SER A N 1
ATOM 555 C CA . SER A 1 73 ? 0.446 -5.830 4.477 1.00 90.62 73 SER A CA 1
ATOM 556 C C . SER A 1 73 ? -0.851 -6.565 4.838 1.00 90.62 73 SER A C 1
ATOM 558 O O . SER A 1 73 ? -1.668 -6.030 5.585 1.00 90.62 73 SER A O 1
ATOM 560 N N . THR A 1 74 ? -1.025 -7.815 4.396 1.00 91.25 74 THR A N 1
ATOM 561 C CA . THR A 1 74 ? -2.224 -8.616 4.712 1.00 91.25 74 THR A CA 1
ATOM 562 C C . THR A 1 74 ? -2.316 -8.916 6.206 1.00 91.25 74 THR A C 1
ATOM 564 O O . THR A 1 74 ? -3.363 -8.703 6.815 1.00 91.25 74 THR A O 1
ATOM 567 N N . VAL A 1 75 ? -1.212 -9.358 6.816 1.00 93.00 75 VAL A N 1
ATOM 568 C CA . VAL A 1 75 ? -1.142 -9.677 8.250 1.00 93.00 75 VAL A CA 1
ATOM 569 C C . VAL A 1 75 ? -1.427 -8.430 9.083 1.00 93.00 75 VAL A C 1
ATOM 571 O O . VAL A 1 75 ? -2.278 -8.463 9.971 1.00 93.00 75 VAL A O 1
ATOM 574 N N . SER A 1 76 ? -0.783 -7.302 8.772 1.00 91.19 76 SER A N 1
ATOM 575 C CA . SER A 1 76 ? -0.984 -6.060 9.528 1.00 91.19 76 SER A CA 1
ATOM 576 C C . SER A 1 76 ? -2.428 -5.547 9.470 1.00 91.19 76 SER A C 1
ATOM 578 O O . SER A 1 76 ? -2.965 -5.156 10.509 1.00 91.19 76 SER A O 1
ATOM 580 N N . ILE A 1 77 ? -3.096 -5.620 8.313 1.00 90.31 77 ILE A N 1
ATOM 581 C CA . ILE A 1 77 ? -4.520 -5.262 8.191 1.00 90.31 77 ILE A CA 1
ATOM 582 C C . ILE A 1 77 ? -5.426 -6.266 8.910 1.00 90.31 77 ILE A C 1
ATOM 584 O O . ILE A 1 77 ? -6.360 -5.851 9.598 1.00 90.31 77 ILE A O 1
ATOM 588 N N . ALA A 1 78 ? -5.153 -7.568 8.803 1.00 91.12 78 ALA A N 1
ATOM 589 C CA . ALA A 1 78 ? -5.934 -8.596 9.488 1.00 91.12 78 ALA A CA 1
ATOM 590 C C . ALA A 1 78 ? -5.888 -8.410 11.013 1.00 91.12 78 ALA A C 1
ATOM 592 O O . ALA A 1 78 ? -6.929 -8.404 11.673 1.00 91.12 78 ALA A O 1
ATOM 593 N N . LEU A 1 79 ? -4.700 -8.158 11.572 1.00 91.25 79 LEU A N 1
ATOM 594 C CA . LEU A 1 79 ? -4.527 -7.829 12.989 1.00 91.25 79 LEU A CA 1
ATOM 595 C C . LEU A 1 79 ? -5.204 -6.505 13.353 1.00 91.25 79 LEU A C 1
ATOM 597 O O . LEU A 1 79 ? -5.869 -6.431 14.386 1.00 91.25 79 LEU A O 1
ATOM 601 N N . ALA A 1 80 ? -5.105 -5.467 12.520 1.00 88.88 80 ALA A N 1
ATOM 602 C CA . ALA A 1 80 ? -5.801 -4.205 12.764 1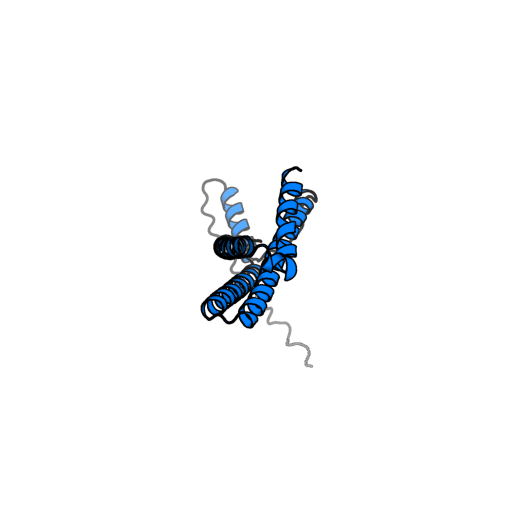.00 88.88 80 ALA A CA 1
ATOM 603 C C . ALA A 1 80 ? -7.332 -4.378 12.816 1.00 88.88 80 ALA A C 1
ATOM 605 O O . ALA A 1 80 ? -7.989 -3.772 13.670 1.00 88.88 80 ALA A O 1
ATOM 606 N N . TYR A 1 81 ? -7.891 -5.223 11.943 1.00 88.88 81 TYR A N 1
ATOM 607 C CA . TYR A 1 81 ? -9.317 -5.552 11.909 1.00 88.88 81 TYR A CA 1
ATOM 608 C C . TYR A 1 81 ? -9.746 -6.424 13.099 1.00 88.88 81 TYR A C 1
ATOM 610 O O . TYR A 1 81 ? -10.790 -6.201 13.714 1.00 88.88 81 TYR A O 1
ATOM 618 N N . TYR A 1 82 ? -8.920 -7.392 13.486 1.00 92.56 82 TYR A N 1
ATOM 619 C CA . TYR A 1 82 ? -9.191 -8.221 14.655 1.00 92.56 82 TYR A CA 1
ATOM 620 C C . TYR A 1 82 ? -9.210 -7.393 15.952 1.00 92.56 82 TYR A C 1
ATOM 622 O O . TYR A 1 82 ? -10.142 -7.492 16.751 1.00 92.56 82 TYR A O 1
ATOM 630 N N . ASN A 1 83 ? -8.231 -6.500 16.134 1.00 90.00 83 ASN A N 1
ATOM 631 C CA . ASN A 1 83 ? -8.134 -5.650 17.324 1.00 90.00 83 ASN A CA 1
ATOM 632 C C . ASN A 1 83 ? -9.288 -4.637 17.430 1.00 90.00 83 ASN A C 1
ATOM 634 O O . ASN A 1 83 ? -9.760 -4.376 18.537 1.00 90.00 83 ASN A O 1
ATOM 638 N N . ILE A 1 84 ? -9.802 -4.108 16.308 1.00 87.94 84 ILE A N 1
ATOM 639 C CA . ILE A 1 84 ? -10.968 -3.208 16.356 1.00 87.94 84 ILE A CA 1
ATOM 640 C C . ILE A 1 84 ? -12.254 -3.953 16.741 1.00 87.94 84 ILE A C 1
ATOM 642 O O . ILE A 1 84 ? -13.078 -3.396 17.464 1.00 87.94 84 ILE A O 1
ATOM 646 N N . LYS A 1 85 ? -12.403 -5.226 16.339 1.00 88.00 85 LYS A N 1
ATOM 647 C CA . LYS A 1 85 ? -13.516 -6.089 16.779 1.00 88.00 85 LYS A CA 1
ATOM 648 C C . LYS A 1 85 ? -13.435 -6.427 18.268 1.00 88.00 85 LYS A C 1
ATOM 650 O O . LYS A 1 85 ? -14.465 -6.523 18.922 1.00 88.00 85 LYS A O 1
ATOM 655 N N . ARG A 1 86 ? -12.220 -6.553 18.808 1.00 91.00 86 ARG A N 1
ATOM 656 C CA . ARG A 1 86 ? -11.942 -6.781 20.238 1.00 91.00 86 ARG A CA 1
ATOM 657 C C . ARG A 1 86 ? -11.970 -5.497 21.083 1.00 91.00 86 ARG A C 1
ATOM 659 O O . ARG A 1 86 ? -11.639 -5.562 22.260 1.00 91.00 86 ARG A O 1
ATOM 666 N N . LEU A 1 87 ? -12.329 -4.345 20.497 1.00 87.12 87 LEU A N 1
ATOM 667 C CA . LEU A 1 87 ? -12.327 -3.018 21.138 1.00 87.12 87 LEU A CA 1
ATOM 668 C C . LEU A 1 87 ? -10.951 -2.581 21.694 1.00 87.12 87 LEU A C 1
ATOM 670 O O . LEU A 1 87 ? -10.864 -1.650 22.492 1.00 87.12 87 LEU A O 1
ATOM 674 N N . GLN A 1 88 ? -9.855 -3.188 21.227 1.00 89.44 88 GLN A N 1
ATOM 675 C CA . GLN A 1 88 ? -8.483 -2.854 21.622 1.00 89.44 88 GLN A CA 1
ATOM 676 C C . GLN A 1 88 ? -7.923 -1.744 20.724 1.00 89.44 88 GLN A C 1
ATOM 678 O O . GLN A 1 88 ? -7.182 -1.981 19.765 1.00 89.44 88 GLN A O 1
ATOM 683 N N . ILE A 1 89 ? -8.313 -0.503 21.020 1.00 85.62 89 ILE A N 1
ATOM 684 C CA . ILE A 1 89 ? -8.042 0.659 20.161 1.00 85.62 89 ILE A CA 1
ATOM 685 C C . ILE A 1 89 ? -6.546 0.987 20.055 1.00 85.62 89 ILE A C 1
ATOM 687 O O . ILE A 1 89 ? -6.098 1.392 18.980 1.00 85.62 89 ILE A O 1
ATOM 691 N N . ASP A 1 90 ? -5.765 0.777 21.115 1.00 87.88 90 ASP A N 1
ATOM 692 C CA . ASP A 1 90 ? -4.326 1.075 21.108 1.00 87.88 90 ASP A CA 1
ATOM 693 C C . ASP A 1 90 ? -3.564 0.153 20.152 1.00 87.88 90 ASP A C 1
ATOM 695 O O . ASP A 1 90 ? -2.783 0.612 19.315 1.00 87.88 90 ASP A O 1
ATOM 699 N N . GLN A 1 91 ? -3.881 -1.143 20.186 1.00 88.25 91 GLN A N 1
ATOM 700 C CA . GLN A 1 91 ? -3.297 -2.120 19.270 1.00 88.25 91 GLN A CA 1
ATOM 701 C C . GLN A 1 91 ? -3.779 -1.909 17.837 1.00 88.25 91 GLN A C 1
ATOM 703 O O . GLN A 1 91 ? -2.980 -1.969 16.904 1.00 88.25 91 GLN A O 1
ATOM 708 N N . HIS A 1 92 ? -5.061 -1.587 17.645 1.00 89.19 92 HIS A N 1
ATOM 709 C CA . HIS A 1 92 ? -5.581 -1.224 16.329 1.00 89.19 92 HIS A CA 1
ATOM 710 C C . HIS A 1 92 ? -4.792 -0.059 15.710 1.00 89.19 92 HIS A C 1
ATOM 712 O O . HIS A 1 92 ? -4.400 -0.143 14.548 1.00 89.19 92 HIS A O 1
ATOM 718 N N . ARG A 1 93 ? -4.502 1.003 16.477 1.00 86.62 93 ARG A N 1
ATOM 719 C CA . ARG A 1 93 ? -3.709 2.146 15.992 1.00 86.62 93 ARG A CA 1
ATOM 720 C C . ARG A 1 93 ? -2.288 1.734 15.611 1.00 86.62 93 ARG A C 1
ATOM 722 O O . ARG A 1 93 ? -1.824 2.114 14.539 1.00 86.62 93 ARG A O 1
ATOM 729 N N . ALA A 1 94 ? -1.626 0.936 16.450 1.00 90.75 94 ALA A N 1
ATOM 730 C CA . ALA A 1 94 ? -0.270 0.460 16.185 1.00 90.75 94 ALA A CA 1
ATOM 731 C C . ALA A 1 94 ? -0.197 -0.392 14.906 1.00 90.75 94 ALA A C 1
ATOM 733 O O . ALA A 1 94 ? 0.671 -0.179 14.059 1.00 90.75 94 ALA A O 1
ATOM 734 N N . TRP A 1 95 ? -1.134 -1.327 14.728 1.00 91.25 95 TRP A N 1
ATOM 735 C CA . TRP A 1 95 ? -1.191 -2.179 13.538 1.00 91.25 95 TRP A CA 1
ATOM 736 C C . TRP A 1 95 ? -1.609 -1.420 12.276 1.00 91.25 95 TRP A C 1
ATOM 738 O O . TRP A 1 95 ? -1.029 -1.659 11.218 1.00 91.25 95 TRP A O 1
ATOM 748 N N . MET A 1 96 ? -2.524 -0.450 12.381 1.00 87.06 96 MET A N 1
ATOM 749 C CA . MET A 1 96 ? -2.886 0.421 11.256 1.00 87.06 96 MET A CA 1
ATOM 750 C C . MET A 1 96 ? -1.715 1.283 10.782 1.00 87.06 96 MET A C 1
ATOM 752 O O . MET A 1 96 ? -1.553 1.467 9.580 1.00 87.06 96 MET A O 1
ATOM 756 N N . LEU A 1 97 ? -0.876 1.789 11.692 1.00 87.06 97 LEU A N 1
ATOM 757 C CA . LEU A 1 97 ? 0.293 2.588 11.316 1.00 87.06 97 LEU A CA 1
ATOM 758 C C . LEU A 1 97 ? 1.353 1.741 10.595 1.00 87.06 97 LEU A C 1
ATOM 760 O O . LEU A 1 97 ? 1.917 2.184 9.596 1.00 87.06 97 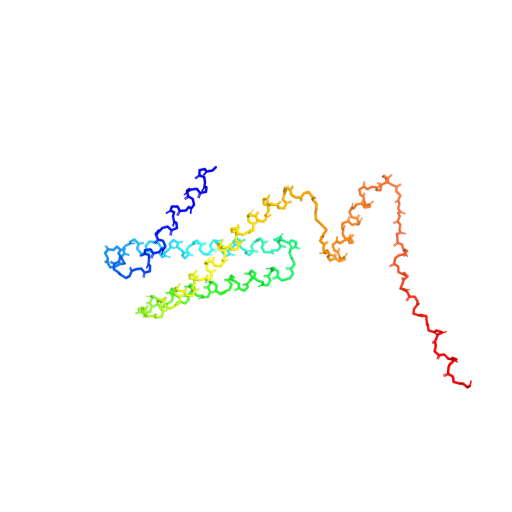LEU A O 1
ATOM 764 N N . ARG A 1 98 ? 1.564 0.493 11.037 1.00 89.31 98 ARG A N 1
ATOM 765 C CA . ARG A 1 98 ? 2.420 -0.474 10.325 1.00 89.31 98 ARG A CA 1
ATOM 766 C C . ARG A 1 98 ? 1.878 -0.781 8.927 1.00 89.31 98 ARG A C 1
ATOM 768 O O . ARG A 1 98 ? 2.626 -0.713 7.958 1.00 89.31 98 ARG A O 1
ATOM 775 N N . ALA A 1 99 ? 0.576 -1.050 8.812 1.00 88.06 99 ALA A N 1
ATOM 776 C CA . ALA A 1 99 ? -0.076 -1.290 7.525 1.00 88.06 99 ALA A CA 1
ATOM 777 C C . ALA A 1 99 ? 0.050 -0.084 6.580 1.00 88.06 99 ALA A C 1
ATOM 779 O O . ALA A 1 99 ? 0.362 -0.253 5.402 1.00 88.06 99 ALA A O 1
ATOM 780 N N . ALA A 1 100 ? -0.129 1.135 7.097 1.00 85.25 100 ALA A N 1
ATOM 781 C CA . ALA A 1 100 ? 0.021 2.363 6.323 1.00 85.25 100 ALA A CA 1
ATOM 782 C C . ALA A 1 100 ? 1.440 2.523 5.758 1.00 85.25 100 ALA A C 1
ATOM 784 O O . ALA A 1 100 ? 1.591 2.911 4.601 1.00 85.25 100 ALA A O 1
ATOM 785 N N . PHE A 1 101 ? 2.472 2.168 6.530 1.00 87.62 101 PHE A N 1
ATOM 786 C CA . PHE A 1 101 ? 3.853 2.181 6.047 1.00 87.62 101 PHE A CA 1
ATOM 787 C C . PHE A 1 101 ? 4.068 1.184 4.898 1.00 87.62 101 PHE A C 1
ATOM 789 O O . PHE A 1 101 ? 4.595 1.565 3.855 1.00 87.62 101 PHE A O 1
ATOM 796 N N . TYR A 1 102 ? 3.592 -0.061 5.035 1.00 87.31 102 TYR A N 1
ATOM 797 C CA . TYR A 1 102 ? 3.699 -1.071 3.971 1.00 87.31 102 TYR A CA 1
ATOM 798 C C . TYR A 1 102 ? 2.912 -0.701 2.708 1.00 87.31 102 TYR A C 1
ATOM 800 O O . TYR A 1 102 ? 3.359 -0.958 1.596 1.00 87.31 102 TYR A O 1
ATOM 808 N N . LEU A 1 103 ? 1.745 -0.073 2.844 1.00 84.75 103 LEU A N 1
ATOM 809 C CA . LEU A 1 103 ? 1.003 0.430 1.685 1.00 84.75 103 LEU A CA 1
ATOM 810 C C . LEU A 1 103 ? 1.720 1.611 1.027 1.00 84.75 103 LEU A C 1
ATOM 812 O O . LEU A 1 103 ? 1.763 1.698 -0.200 1.00 84.75 103 LEU A O 1
ATOM 816 N N . GLY A 1 104 ? 2.330 2.483 1.832 1.00 83.69 104 GLY A N 1
ATOM 817 C CA . GLY A 1 104 ? 3.165 3.579 1.356 1.00 83.69 104 GLY A CA 1
ATOM 818 C C . GLY A 1 104 ? 4.317 3.087 0.482 1.00 83.69 104 GLY A C 1
ATOM 819 O O . GLY A 1 104 ? 4.501 3.617 -0.610 1.00 83.69 104 GLY A O 1
ATOM 820 N N . THR A 1 105 ? 5.036 2.038 0.902 1.00 86.56 105 THR A N 1
ATOM 821 C CA . THR A 1 105 ? 6.139 1.467 0.105 1.00 86.56 105 THR A CA 1
ATOM 822 C C . THR A 1 105 ? 5.665 0.877 -1.224 1.00 86.56 105 THR A C 1
ATOM 824 O O . THR A 1 105 ? 6.340 1.034 -2.240 1.00 86.56 105 THR A O 1
ATOM 827 N N . ILE A 1 106 ? 4.487 0.245 -1.262 1.00 84.50 106 ILE A N 1
ATOM 828 C CA . ILE A 1 106 ? 3.900 -0.277 -2.507 1.00 84.50 106 ILE A CA 1
ATOM 829 C C . ILE A 1 106 ? 3.582 0.870 -3.477 1.00 84.50 106 ILE A C 1
ATOM 831 O O . ILE A 1 106 ? 3.897 0.783 -4.666 1.00 84.50 106 ILE A O 1
ATOM 835 N N . ILE A 1 107 ? 2.979 1.955 -2.982 1.00 83.38 107 ILE A N 1
ATOM 836 C CA . ILE A 1 107 ? 2.612 3.118 -3.801 1.00 83.38 107 ILE A CA 1
ATOM 837 C C . ILE A 1 107 ? 3.864 3.822 -4.334 1.00 83.38 107 ILE A C 1
ATOM 839 O O . ILE A 1 107 ? 3.945 4.100 -5.533 1.00 83.38 107 ILE A O 1
ATOM 843 N N . THR A 1 108 ? 4.856 4.085 -3.480 1.00 84.38 108 THR A N 1
ATOM 844 C CA . THR A 1 108 ? 6.095 4.761 -3.896 1.00 84.38 108 THR A CA 1
ATOM 845 C C . THR A 1 108 ? 6.862 3.938 -4.920 1.00 84.38 108 THR A C 1
ATOM 847 O O . THR A 1 108 ? 7.280 4.485 -5.941 1.00 84.38 108 THR A O 1
ATOM 850 N N . LEU A 1 109 ? 6.967 2.620 -4.721 1.00 83.62 109 LEU A N 1
ATOM 851 C CA . LEU A 1 109 ? 7.591 1.719 -5.686 1.00 83.62 109 LEU A CA 1
ATOM 852 C C . LEU A 1 109 ? 6.917 1.824 -7.064 1.00 83.62 109 LEU A C 1
ATOM 854 O O . LEU A 1 109 ? 7.603 1.926 -8.078 1.00 83.62 109 LEU A O 1
ATOM 858 N N . ARG A 1 110 ? 5.577 1.852 -7.123 1.00 82.31 110 ARG A N 1
ATOM 859 C CA . ARG A 1 110 ? 4.823 2.002 -8.384 1.00 82.31 110 ARG A CA 1
ATOM 860 C C . ARG A 1 110 ? 5.106 3.331 -9.080 1.00 82.31 110 ARG A C 1
ATOM 862 O O . ARG A 1 110 ? 5.319 3.328 -10.290 1.00 82.31 110 ARG A O 1
ATOM 869 N N . ILE A 1 111 ? 5.161 4.433 -8.335 1.00 82.31 111 ILE A N 1
ATOM 870 C CA . ILE A 1 111 ? 5.492 5.754 -8.891 1.00 82.31 111 ILE A CA 1
ATOM 871 C C . ILE A 1 111 ? 6.902 5.741 -9.493 1.00 82.31 111 ILE A C 1
ATOM 873 O O . ILE A 1 111 ? 7.080 6.153 -10.639 1.00 82.31 111 ILE A O 1
ATOM 877 N N . ILE A 1 112 ? 7.884 5.206 -8.761 1.00 85.56 112 ILE A N 1
ATOM 878 C CA . ILE A 1 112 ? 9.274 5.100 -9.227 1.00 85.56 112 ILE A CA 1
ATOM 879 C C . ILE A 1 112 ? 9.356 4.264 -10.509 1.00 85.56 112 ILE A C 1
ATOM 881 O O . ILE A 1 112 ? 10.016 4.671 -11.460 1.00 85.56 112 ILE A O 1
ATOM 885 N N . MET A 1 113 ? 8.652 3.132 -10.576 1.00 81.69 113 MET A N 1
ATOM 886 C CA . MET A 1 113 ? 8.671 2.264 -11.760 1.00 81.69 113 MET A CA 1
ATOM 887 C C . MET A 1 113 ? 8.046 2.915 -12.994 1.00 81.69 113 MET A C 1
ATOM 889 O O . MET A 1 113 ? 8.570 2.741 -14.091 1.00 81.69 113 MET A O 1
ATOM 893 N N . ILE A 1 114 ? 6.965 3.687 -12.836 1.00 85.06 114 ILE A N 1
ATOM 894 C CA . ILE A 1 114 ? 6.375 4.445 -13.950 1.00 85.06 114 ILE A CA 1
ATOM 895 C C . ILE A 1 114 ? 7.389 5.462 -14.476 1.00 85.06 114 ILE A C 1
ATOM 897 O O . ILE A 1 114 ? 7.605 5.536 -15.682 1.00 85.06 114 ILE A O 1
ATOM 901 N N . ILE A 1 115 ? 8.042 6.212 -13.583 1.00 86.56 115 ILE A N 1
ATOM 902 C CA . ILE A 1 115 ? 9.058 7.202 -13.964 1.00 86.56 115 ILE A CA 1
ATOM 903 C C . ILE A 1 115 ? 10.234 6.520 -14.673 1.00 86.56 115 ILE A C 1
ATOM 905 O O . ILE A 1 115 ? 10.628 6.956 -15.753 1.00 86.56 115 ILE A O 1
ATOM 909 N N . ALA A 1 116 ? 10.748 5.423 -14.112 1.00 82.75 116 ALA A N 1
ATOM 910 C CA . ALA A 1 116 ? 11.834 4.653 -14.707 1.00 82.75 116 ALA A CA 1
ATOM 911 C C . ALA A 1 116 ? 11.473 4.165 -16.119 1.00 82.75 116 ALA A C 1
ATOM 913 O O . ALA A 1 116 ? 12.244 4.377 -17.047 1.00 82.75 116 ALA A O 1
ATOM 914 N N . ALA A 1 117 ? 10.269 3.618 -16.318 1.00 81.12 117 ALA A N 1
ATOM 915 C CA . ALA A 1 117 ? 9.812 3.161 -17.630 1.00 81.12 117 ALA A CA 1
ATOM 916 C C . ALA A 1 117 ? 9.763 4.293 -18.675 1.00 81.12 117 ALA A C 1
ATOM 918 O O . ALA A 1 117 ? 10.153 4.088 -19.823 1.00 81.12 117 ALA A O 1
ATOM 919 N N . GLN A 1 118 ? 9.331 5.499 -18.286 1.00 84.75 118 GLN A N 1
ATOM 920 C CA . GLN A 1 118 ? 9.308 6.662 -19.187 1.00 84.75 118 GLN A CA 1
ATOM 921 C C . GLN A 1 118 ? 10.714 7.133 -19.578 1.00 84.75 118 GLN A C 1
ATOM 923 O O . GLN A 1 118 ? 10.915 7.602 -20.696 1.00 84.75 118 GLN A O 1
ATOM 928 N N . ILE A 1 119 ? 11.677 7.035 -18.660 1.00 84.31 119 ILE A N 1
ATOM 929 C CA . ILE A 1 119 ? 13.075 7.407 -18.908 1.00 84.31 119 ILE A CA 1
ATOM 930 C C . ILE A 1 119 ? 13.729 6.369 -19.822 1.00 84.31 119 ILE A C 1
ATOM 932 O O . ILE A 1 119 ? 14.280 6.713 -20.865 1.00 84.31 119 ILE A O 1
ATOM 936 N N . THR A 1 120 ? 13.607 5.093 -19.468 1.00 80.06 120 THR A N 1
ATOM 937 C CA . THR A 1 120 ? 14.178 3.975 -20.216 1.00 80.06 120 THR A CA 1
ATOM 938 C C . THR A 1 120 ? 13.598 3.855 -21.627 1.00 80.06 120 THR A 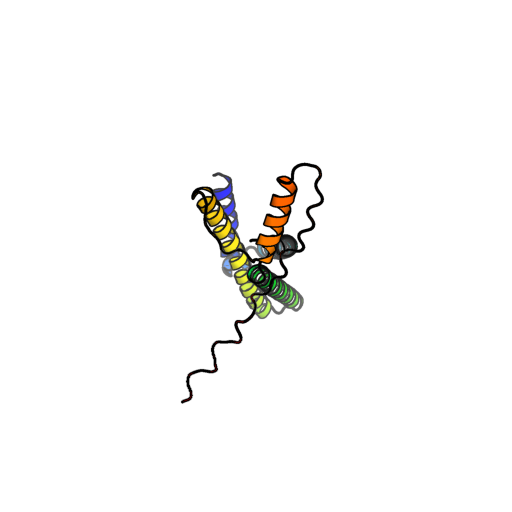C 1
ATOM 940 O O . THR A 1 120 ? 14.331 3.538 -22.554 1.00 80.06 120 THR A O 1
ATOM 943 N N . GLY A 1 121 ? 12.319 4.186 -21.835 1.00 76.44 121 GLY A N 1
ATOM 944 C CA . GLY A 1 121 ? 11.725 4.226 -23.177 1.00 76.44 121 GLY A CA 1
ATOM 945 C C . GLY A 1 121 ? 12.286 5.326 -24.090 1.00 76.44 121 GLY A C 1
ATOM 946 O O . GLY A 1 121 ? 12.119 5.249 -25.303 1.00 76.44 121 GLY A O 1
ATOM 947 N N . LYS A 1 122 ? 12.951 6.347 -23.530 1.00 78.44 122 LYS A N 1
ATOM 948 C CA . LYS A 1 122 ? 13.573 7.449 -24.288 1.00 78.44 122 LYS A CA 1
ATOM 949 C C . LYS A 1 122 ? 15.071 7.248 -24.517 1.00 78.44 122 LYS A C 1
ATOM 951 O O . LYS A 1 122 ? 15.612 7.785 -25.479 1.00 78.44 122 LYS A O 1
ATOM 956 N N . ILE A 1 123 ? 15.735 6.503 -23.637 1.00 72.69 123 ILE A N 1
ATOM 957 C CA . ILE A 1 123 ? 17.158 6.167 -23.731 1.00 72.69 123 ILE A CA 1
ATOM 958 C C . ILE A 1 123 ? 17.245 4.866 -24.532 1.00 72.69 123 ILE A C 1
ATOM 960 O O . ILE A 1 123 ? 17.089 3.779 -23.985 1.00 72.69 123 ILE A O 1
ATOM 964 N N . GLY A 1 124 ? 17.382 4.981 -25.852 1.00 62.19 124 GLY A N 1
ATOM 965 C CA . GLY A 1 124 ? 17.391 3.836 -26.760 1.00 62.19 124 GLY A CA 1
ATOM 966 C C . GLY A 1 124 ? 18.429 2.780 -26.367 1.00 62.19 124 GLY A C 1
ATOM 967 O O . GLY A 1 124 ? 19.621 3.037 -26.464 1.00 62.19 124 GLY A O 1
ATOM 968 N N . GLY A 1 125 ? 17.943 1.601 -25.961 1.00 68.38 125 GLY A N 1
ATOM 969 C CA . GLY A 1 125 ? 18.717 0.377 -25.730 1.00 68.38 125 GLY A CA 1
ATOM 970 C C . GLY A 1 125 ? 19.647 0.402 -24.510 1.00 68.38 125 GLY A C 1
ATOM 971 O O . GLY A 1 125 ? 20.537 1.234 -24.395 1.00 68.38 125 GLY A O 1
ATOM 972 N N . TYR A 1 126 ? 19.493 -0.572 -23.613 1.00 63.62 126 TYR A N 1
ATOM 973 C CA . TYR A 1 126 ? 20.424 -0.817 -22.509 1.00 63.62 126 TYR A CA 1
ATOM 974 C C . TYR A 1 126 ? 20.766 -2.305 -22.448 1.00 63.62 126 TYR A C 1
ATOM 976 O O . TYR A 1 126 ? 19.894 -3.163 -22.589 1.00 63.62 126 TYR A O 1
ATOM 984 N N . PHE A 1 127 ? 22.044 -2.611 -22.233 1.00 66.75 127 PHE A N 1
ATOM 985 C CA . PHE A 1 127 ? 22.505 -3.979 -22.030 1.00 66.75 127 PHE A CA 1
ATOM 986 C C . PHE A 1 127 ? 22.191 -4.396 -20.595 1.00 66.75 127 PHE A C 1
ATOM 988 O O . PHE A 1 127 ? 22.538 -3.701 -19.641 1.00 66.75 127 PHE A O 1
ATOM 995 N N . THR A 1 128 ? 21.507 -5.524 -20.435 1.00 68.00 128 THR A N 1
ATOM 996 C CA . THR A 1 128 ? 21.172 -6.089 -19.128 1.00 68.00 128 THR A CA 1
ATOM 997 C C . THR A 1 128 ? 21.637 -7.535 -19.069 1.00 68.00 128 THR A C 1
ATOM 999 O O . THR A 1 128 ? 21.625 -8.238 -20.079 1.00 68.00 128 THR A O 1
ATOM 1002 N N . VAL A 1 129 ? 22.080 -7.970 -17.890 1.00 66.12 129 VAL A N 1
ATOM 1003 C CA . VAL A 1 129 ? 22.434 -9.369 -17.650 1.00 66.12 129 VAL A CA 1
ATOM 1004 C C . VAL A 1 129 ? 21.148 -10.195 -17.599 1.00 66.12 129 VAL A C 1
ATOM 1006 O O . VAL A 1 129 ? 20.255 -9.929 -16.796 1.00 66.12 129 VAL A O 1
ATOM 1009 N N . MET A 1 130 ? 21.035 -11.171 -18.495 1.00 68.75 130 MET A N 1
ATOM 1010 C CA . MET A 1 130 ? 19.905 -12.095 -18.577 1.00 68.75 130 MET A CA 1
ATOM 1011 C C . MET A 1 130 ? 20.382 -13.503 -18.222 1.00 68.75 130 MET A C 1
ATOM 1013 O O . MET A 1 130 ? 21.500 -13.881 -18.561 1.00 68.75 130 MET A O 1
ATOM 1017 N N . GLU A 1 131 ? 19.543 -14.274 -17.533 1.00 70.81 131 GLU A N 1
ATOM 1018 C CA . GLU A 1 131 ? 19.836 -15.673 -17.209 1.00 70.81 131 GLU A CA 1
ATOM 1019 C C . GLU A 1 131 ? 20.012 -16.509 -18.489 1.00 70.81 131 GLU A C 1
ATOM 1021 O O . GLU A 1 131 ? 19.245 -16.360 -19.445 1.00 70.81 131 GLU A O 1
ATOM 1026 N N . CYS A 1 132 ? 21.005 -17.408 -18.498 1.00 72.00 132 CYS A N 1
ATOM 1027 C CA . CYS A 1 132 ? 21.343 -18.231 -19.666 1.00 72.00 132 CYS A CA 1
ATOM 1028 C C . CYS A 1 132 ? 20.173 -19.096 -20.155 1.00 72.00 132 CYS A C 1
ATOM 1030 O O . CYS A 1 132 ? 20.044 -19.302 -21.356 1.00 72.00 132 CYS A O 1
ATOM 1032 N N . GLU A 1 133 ? 19.290 -19.543 -19.259 1.00 72.44 133 GLU A N 1
ATOM 1033 C CA . GLU A 1 133 ? 18.094 -20.321 -19.616 1.00 72.44 133 GLU A CA 1
ATOM 1034 C C . GLU A 1 133 ? 17.131 -19.513 -20.502 1.00 72.44 133 GLU A C 1
ATOM 1036 O O . GLU A 1 133 ? 16.604 -20.013 -21.496 1.00 72.44 133 GLU A O 1
ATOM 1041 N N . LYS A 1 134 ? 16.964 -18.215 -20.218 1.00 67.25 134 LYS A N 1
ATOM 1042 C CA . LYS A 1 134 ? 16.171 -17.326 -21.076 1.00 67.25 134 LYS A CA 1
ATOM 1043 C C . LYS A 1 134 ? 16.859 -17.004 -22.390 1.00 67.25 134 LYS A C 1
ATOM 1045 O O . LYS A 1 134 ? 16.177 -16.861 -23.401 1.00 67.25 134 LYS A O 1
ATOM 1050 N N . LEU A 1 135 ? 18.185 -16.886 -22.379 1.00 73.31 135 LEU A N 1
ATOM 1051 C CA . LEU A 1 135 ? 18.956 -16.698 -23.604 1.00 73.31 135 LEU A CA 1
ATOM 1052 C C . LEU A 1 135 ? 18.840 -17.923 -24.514 1.00 73.31 135 LEU A C 1
ATOM 1054 O O . LEU A 1 135 ? 18.612 -17.748 -25.705 1.00 73.31 135 LEU A O 1
ATOM 1058 N N . GLN A 1 136 ? 18.901 -19.139 -23.963 1.00 73.62 136 GLN A N 1
ATOM 1059 C CA . GLN A 1 136 ? 18.653 -20.371 -24.714 1.00 73.62 136 GLN A CA 1
ATOM 1060 C C . GLN A 1 136 ? 17.230 -20.417 -25.272 1.00 73.62 136 GLN A C 1
ATOM 1062 O O . GLN A 1 136 ? 17.072 -20.710 -26.449 1.00 73.62 136 GLN A O 1
ATOM 1067 N N . TYR A 1 137 ? 16.207 -20.060 -24.486 1.00 72.12 137 TYR A N 1
ATOM 1068 C CA . TYR A 1 137 ? 14.823 -20.002 -24.973 1.00 72.12 137 TYR A CA 1
ATOM 1069 C C . TYR A 1 137 ? 14.661 -19.032 -26.159 1.00 72.12 137 TYR A C 1
ATOM 1071 O O . TYR A 1 137 ? 14.133 -19.416 -27.200 1.00 72.12 137 TYR A O 1
ATOM 1079 N N . ILE A 1 138 ? 15.175 -17.801 -26.039 1.00 73.50 138 ILE A N 1
ATOM 1080 C CA . ILE A 1 138 ? 15.116 -16.797 -27.118 1.00 73.50 138 ILE A CA 1
ATOM 1081 C C . ILE A 1 138 ? 15.927 -17.255 -28.335 1.00 73.50 138 ILE A C 1
ATOM 1083 O O . ILE A 1 138 ? 15.492 -17.062 -29.469 1.00 73.50 138 ILE A O 1
ATOM 1087 N N . TYR A 1 139 ? 17.095 -17.862 -28.121 1.00 74.69 139 TYR A N 1
ATOM 1088 C CA . TYR A 1 139 ? 17.933 -18.374 -29.200 1.00 74.69 139 TYR A CA 1
ATOM 1089 C C . TYR A 1 139 ? 17.234 -19.501 -29.965 1.00 74.69 139 TYR A C 1
ATOM 1091 O O . TYR A 1 139 ? 17.216 -19.458 -31.193 1.00 74.69 139 TYR A O 1
ATOM 1099 N N . ASN A 1 140 ? 16.588 -20.441 -29.265 1.00 70.56 140 ASN A N 1
ATOM 1100 C CA . ASN A 1 140 ? 15.835 -21.551 -29.862 1.00 70.56 140 ASN A CA 1
ATOM 1101 C C . ASN A 1 140 ? 14.588 -21.061 -30.630 1.00 70.56 140 ASN A C 1
ATOM 1103 O O . ASN A 1 140 ? 14.271 -21.532 -31.721 1.00 70.56 140 ASN A O 1
ATOM 1107 N N . GLU A 1 141 ? 13.892 -20.052 -30.099 1.00 66.38 141 GLU A N 1
ATOM 1108 C CA . GLU A 1 141 ? 12.754 -19.416 -30.779 1.00 66.38 141 GLU A CA 1
ATOM 1109 C C . GLU A 1 141 ? 13.206 -18.615 -32.017 1.00 66.38 141 GLU A C 1
ATOM 1111 O O . GLU A 1 141 ? 12.579 -18.645 -33.071 1.00 66.38 141 GLU A O 1
ATOM 1116 N N . THR A 1 142 ? 14.357 -17.946 -31.947 1.00 63.88 142 THR A N 1
ATOM 1117 C CA . THR A 1 142 ? 14.901 -17.181 -33.083 1.00 63.88 142 THR A CA 1
ATOM 1118 C C . THR A 1 142 ? 15.457 -18.093 -34.181 1.00 63.88 142 THR A C 1
ATOM 1120 O O . THR A 1 142 ? 15.367 -17.761 -35.364 1.00 63.88 142 THR A O 1
ATOM 1123 N N . SER A 1 143 ? 16.022 -19.246 -33.818 1.00 60.28 143 SER A N 1
ATOM 1124 C CA . SER A 1 143 ? 16.512 -20.243 -34.780 1.00 60.28 143 SER A CA 1
ATOM 1125 C C . SER A 1 143 ? 15.374 -21.021 -35.442 1.00 60.28 143 SER A C 1
ATOM 1127 O O . SER A 1 143 ? 15.489 -21.338 -36.618 1.00 60.28 143 SER A O 1
ATOM 1129 N N . THR A 1 144 ? 14.232 -21.210 -34.774 1.00 56.97 144 THR A N 1
ATOM 1130 C CA . THR A 1 144 ? 13.021 -21.774 -35.405 1.00 56.97 144 THR A CA 1
ATOM 1131 C C . THR A 1 144 ? 12.311 -20.801 -36.355 1.00 56.97 144 THR A C 1
ATOM 1133 O O . THR A 1 144 ? 11.743 -21.244 -37.348 1.00 56.97 144 THR A O 1
ATOM 1136 N N . ILE A 1 145 ? 12.373 -19.484 -36.117 1.00 56.84 145 ILE A N 1
ATOM 1137 C CA . ILE A 1 145 ? 11.787 -18.466 -37.018 1.00 56.84 145 ILE A CA 1
ATOM 1138 C C . ILE A 1 145 ? 12.658 -18.212 -38.261 1.00 56.84 145 ILE A C 1
ATOM 1140 O O . ILE A 1 145 ? 12.129 -17.904 -39.328 1.00 56.84 145 ILE A O 1
ATOM 1144 N N . ASN A 1 146 ? 13.982 -18.343 -38.138 1.00 55.62 146 ASN A N 1
ATOM 1145 C CA . ASN A 1 146 ? 14.920 -18.174 -39.256 1.00 55.62 146 ASN A CA 1
ATOM 1146 C C . ASN A 1 146 ? 15.294 -19.494 -39.950 1.00 55.62 146 ASN A C 1
ATOM 1148 O O . ASN A 1 146 ? 16.056 -19.471 -40.918 1.00 55.62 146 ASN A O 1
ATOM 1152 N N . ALA A 1 147 ? 14.776 -20.629 -39.476 1.00 49.84 147 ALA A N 1
ATOM 1153 C CA . ALA A 1 147 ? 14.932 -21.897 -40.167 1.00 49.84 147 ALA A CA 1
ATOM 1154 C C . ALA A 1 147 ? 14.123 -21.851 -41.478 1.00 49.84 147 ALA A C 1
ATOM 1156 O O . ALA A 1 147 ? 12.912 -21.608 -41.436 1.00 49.84 147 ALA A O 1
ATOM 1157 N N . PRO A 1 148 ? 14.749 -22.064 -42.653 1.00 44.12 148 PRO A N 1
ATOM 1158 C CA . PRO A 1 148 ? 13.992 -22.283 -43.878 1.00 44.12 148 PRO A CA 1
ATOM 1159 C C . PRO A 1 148 ? 13.033 -23.471 -43.673 1.00 44.12 148 PRO A C 1
ATOM 1161 O O . PRO A 1 148 ? 13.367 -24.410 -42.945 1.00 44.12 148 PRO A O 1
ATOM 1164 N N . PRO A 1 149 ? 11.822 -23.443 -44.263 1.00 47.62 149 PRO A N 1
ATOM 1165 C CA . PRO A 1 149 ? 10.868 -24.518 -44.068 1.00 47.62 149 PRO A CA 1
ATOM 1166 C C . PRO A 1 149 ? 11.474 -25.801 -44.642 1.00 47.62 149 PRO A C 1
ATOM 1168 O O . PRO A 1 149 ? 11.834 -25.841 -45.814 1.00 47.62 149 PRO A O 1
ATOM 1171 N N . THR A 1 150 ? 11.561 -26.809 -43.775 1.00 55.19 150 THR A N 1
ATOM 1172 C CA . THR A 1 150 ? 12.103 -28.158 -43.986 1.00 55.19 150 THR A CA 1
ATOM 1173 C C . THR A 1 150 ? 13.620 -28.251 -44.153 1.00 55.19 150 THR A C 1
ATOM 1175 O O . THR A 1 150 ? 14.119 -28.370 -45.264 1.00 55.19 150 THR A O 1
ATOM 1178 N N . GLU A 1 151 ? 14.332 -28.365 -43.033 1.00 41.38 151 GLU A N 1
ATOM 1179 C CA . GLU A 1 151 ? 15.302 -29.451 -42.887 1.00 41.38 151 GLU A CA 1
ATOM 1180 C C . GLU A 1 151 ? 15.475 -29.803 -41.408 1.00 41.38 151 GLU A C 1
ATOM 1182 O O . GLU A 1 151 ? 15.618 -28.943 -40.542 1.00 41.38 151 GLU A O 1
ATOM 1187 N N . ASP A 1 152 ? 15.359 -31.095 -41.143 1.00 48.81 152 ASP A N 1
ATOM 1188 C CA . ASP A 1 152 ? 15.565 -31.768 -39.869 1.00 48.81 152 ASP A CA 1
ATOM 1189 C C . ASP A 1 152 ? 17.016 -31.554 -39.398 1.00 48.81 152 ASP A C 1
ATOM 1191 O O . ASP A 1 152 ? 17.904 -32.346 -39.709 1.00 48.81 152 ASP A O 1
ATOM 1195 N N . TYR A 1 153 ? 17.296 -30.440 -38.713 1.00 48.00 153 TYR A N 1
ATOM 1196 C CA . TYR A 1 153 ? 18.607 -30.197 -38.107 1.00 48.00 153 TYR A CA 1
ATOM 1197 C C . TYR A 1 153 ? 18.614 -30.730 -36.671 1.00 48.00 153 TYR A C 1
ATOM 1199 O O . TYR A 1 153 ? 18.314 -30.017 -35.711 1.00 48.00 153 TYR A O 1
ATOM 1207 N N . ASN A 1 154 ? 18.941 -32.017 -36.548 1.00 46.00 154 ASN A N 1
ATOM 1208 C CA . ASN A 1 154 ? 19.283 -32.661 -35.284 1.00 46.00 154 ASN A CA 1
ATOM 1209 C C . ASN A 1 154 ? 20.587 -32.050 -34.739 1.00 46.00 154 ASN A C 1
ATOM 1211 O O . ASN A 1 154 ? 21.682 -32.405 -35.177 1.00 46.00 154 ASN A O 1
ATOM 1215 N N . ASP A 1 155 ? 20.469 -31.117 -33.792 1.00 47.03 155 ASP A N 1
ATOM 1216 C CA . ASP A 1 155 ? 21.610 -30.525 -33.091 1.00 47.03 155 ASP A CA 1
ATOM 1217 C C . ASP A 1 155 ? 22.103 -31.439 -31.956 1.00 47.03 155 ASP A C 1
ATOM 1219 O O . ASP A 1 155 ? 21.893 -31.183 -30.773 1.00 47.03 155 ASP A O 1
ATOM 1223 N N . ASP A 1 156 ? 22.793 -32.517 -32.331 1.00 44.88 156 ASP A N 1
ATOM 1224 C CA . ASP A 1 156 ? 23.572 -33.360 -31.410 1.00 44.88 156 ASP A CA 1
ATOM 1225 C C . ASP A 1 156 ? 24.945 -32.735 -31.055 1.00 44.88 156 ASP A C 1
ATOM 1227 O O . ASP A 1 156 ? 25.815 -33.400 -30.489 1.00 44.88 156 ASP A O 1
ATOM 1231 N N . SER A 1 157 ? 25.187 -31.452 -31.370 1.00 44.09 157 SER A N 1
ATOM 1232 C CA . SER A 1 157 ? 26.529 -30.852 -31.274 1.00 44.09 157 SER A CA 1
ATOM 1233 C C . SER A 1 157 ? 26.815 -30.029 -30.008 1.00 44.09 157 SER A C 1
ATOM 1235 O O . SER A 1 157 ? 27.949 -29.595 -29.808 1.00 44.09 157 SER A O 1
ATOM 1237 N N . ILE A 1 158 ? 25.859 -29.882 -29.080 1.00 42.06 158 ILE A N 1
ATOM 1238 C CA . ILE A 1 158 ? 26.056 -29.122 -27.824 1.00 42.06 158 ILE A CA 1
ATOM 1239 C C . ILE A 1 158 ? 26.155 -30.050 -26.592 1.00 42.06 158 ILE A C 1
ATOM 1241 O O . ILE A 1 158 ? 25.684 -29.738 -25.500 1.00 42.06 158 ILE A O 1
ATOM 1245 N N . ILE A 1 159 ? 26.807 -31.209 -26.731 1.00 40.19 159 ILE A N 1
ATOM 1246 C CA . ILE A 1 159 ? 27.374 -31.954 -25.588 1.00 40.19 159 ILE A CA 1
ATOM 1247 C C . ILE A 1 159 ? 28.870 -32.198 -25.822 1.00 40.19 159 ILE A C 1
ATOM 1249 O O . ILE A 1 159 ? 29.371 -33.309 -25.681 1.00 40.19 159 ILE A O 1
ATOM 1253 N N . GLU A 1 160 ? 29.635 -31.152 -26.122 1.00 38.06 160 GLU A N 1
ATOM 1254 C CA . GLU A 1 160 ? 31.053 -31.163 -25.760 1.00 38.06 160 GLU A CA 1
ATOM 1255 C C . GLU A 1 160 ? 31.234 -30.361 -24.472 1.00 38.06 160 GLU A C 1
ATOM 1257 O O . GLU A 1 160 ? 31.419 -29.145 -24.462 1.00 38.06 160 GLU A O 1
ATOM 1262 N N . ARG A 1 161 ? 31.181 -31.078 -23.337 1.00 35.53 161 ARG A N 1
ATOM 1263 C CA . ARG A 1 161 ? 31.840 -30.609 -22.114 1.00 35.53 161 ARG A CA 1
ATOM 1264 C C . ARG A 1 161 ? 33.285 -30.261 -22.481 1.00 35.53 161 ARG A C 1
ATOM 1266 O O . ARG A 1 161 ? 33.934 -31.112 -23.095 1.00 35.53 161 ARG A O 1
ATOM 1273 N N . PRO A 1 162 ? 33.826 -29.098 -22.073 1.00 33.91 162 PRO A N 1
ATOM 1274 C CA . PRO A 1 162 ? 35.250 -28.850 -22.221 1.00 33.91 162 PRO A CA 1
ATOM 1275 C C . PRO A 1 162 ? 35.985 -29.996 -21.526 1.00 33.91 162 PRO A C 1
ATOM 1277 O O . PRO A 1 162 ? 35.811 -30.212 -20.324 1.00 33.91 162 PRO A O 1
ATOM 1280 N N . LYS A 1 163 ? 36.738 -30.786 -22.302 1.00 38.78 163 LYS A N 1
ATOM 1281 C CA . LYS A 1 163 ? 37.627 -31.804 -21.751 1.00 38.78 163 LYS A CA 1
ATOM 1282 C C . LYS A 1 163 ? 38.601 -31.074 -20.840 1.00 38.78 163 LYS A C 1
ATOM 1284 O O . LYS A 1 163 ? 39.456 -30.320 -21.297 1.00 38.78 163 LYS A O 1
ATOM 1289 N N . GLU A 1 164 ? 38.400 -31.275 -19.547 1.00 39.03 164 GLU A N 1
ATOM 1290 C CA . GLU A 1 164 ? 39.339 -30.963 -18.488 1.00 39.03 164 GLU A CA 1
ATOM 1291 C C . GLU A 1 164 ? 40.713 -31.472 -18.931 1.00 39.03 164 GLU A C 1
ATOM 1293 O O . GLU A 1 164 ? 40.917 -32.668 -19.140 1.00 39.03 164 GLU A O 1
ATOM 1298 N N . ASN A 1 165 ? 41.623 -30.537 -19.204 1.00 40.56 165 ASN A N 1
ATOM 1299 C CA . ASN A 1 165 ? 42.968 -30.832 -19.670 1.00 40.56 165 ASN A CA 1
ATOM 1300 C C . ASN A 1 165 ? 43.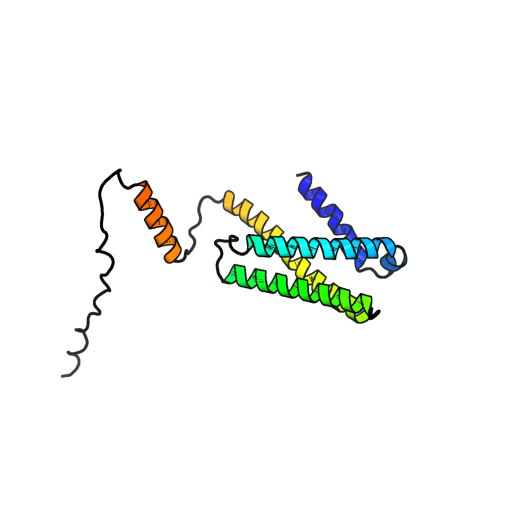774 -31.413 -18.499 1.00 40.56 165 ASN A C 1
ATOM 1302 O O . ASN A 1 165 ? 44.546 -30.716 -17.842 1.00 40.56 165 ASN A O 1
ATOM 1306 N N . SER A 1 166 ? 43.565 -32.698 -18.218 1.00 46.78 166 SER A N 1
ATOM 1307 C CA . SER A 1 166 ? 44.256 -33.473 -17.188 1.00 46.78 166 SER A CA 1
ATOM 1308 C C . SER A 1 166 ? 45.669 -33.880 -17.634 1.00 46.78 166 SER A C 1
ATOM 1310 O O . SER A 1 166 ? 46.021 -35.051 -17.552 1.00 46.78 166 SER A O 1
ATOM 1312 N N . ASN A 1 167 ? 46.471 -32.950 -18.163 1.00 40.97 167 ASN A N 1
ATOM 1313 C CA . ASN A 1 167 ? 47.857 -33.216 -18.586 1.00 40.97 167 ASN A CA 1
ATOM 1314 C C . ASN A 1 167 ? 48.808 -32.027 -18.349 1.00 40.97 167 ASN A C 1
ATOM 1316 O O . ASN A 1 167 ? 49.763 -31.825 -19.094 1.00 40.97 167 ASN A O 1
ATOM 1320 N N . LEU A 1 168 ? 48.580 -31.238 -17.294 1.00 43.69 168 LEU A N 1
ATOM 1321 C CA . LEU A 1 168 ? 49.485 -30.147 -16.896 1.00 43.69 168 LEU A CA 1
ATOM 1322 C C . LEU A 1 168 ? 49.861 -30.167 -15.404 1.00 43.69 168 LEU A C 1
ATOM 1324 O O . LEU A 1 168 ? 50.104 -29.123 -14.812 1.00 43.69 168 LEU A O 1
ATOM 1328 N N . LEU A 1 169 ? 49.957 -31.356 -14.796 1.00 48.12 169 LEU A N 1
ATOM 1329 C CA . LEU A 1 169 ? 50.521 -31.544 -13.448 1.00 48.12 169 LEU A CA 1
ATOM 1330 C C . LEU A 1 169 ? 51.394 -32.810 -13.349 1.00 48.12 169 LEU A C 1
ATOM 1332 O O . LEU A 1 169 ? 51.162 -33.656 -12.490 1.00 48.12 169 LEU A O 1
ATOM 1336 N N . GLN A 1 170 ? 52.413 -32.959 -14.206 1.00 48.97 170 GLN A N 1
ATOM 1337 C CA . GLN A 1 170 ? 53.445 -33.986 -13.963 1.00 48.97 170 GLN A CA 1
ATOM 1338 C C . GLN A 1 170 ? 54.882 -33.646 -14.399 1.00 48.97 170 GLN A C 1
ATOM 1340 O O . GLN A 1 170 ? 55.702 -34.545 -14.526 1.00 48.97 170 GLN A O 1
ATOM 1345 N N . HIS A 1 171 ? 55.244 -32.368 -14.560 1.00 41.75 171 HIS A N 1
ATOM 1346 C CA . HIS A 1 171 ? 56.655 -31.985 -14.758 1.00 41.75 171 HIS A CA 1
ATOM 1347 C C . HIS A 1 171 ? 57.050 -30.700 -14.015 1.00 41.75 171 HIS A C 1
ATOM 1349 O O . HIS A 1 171 ? 57.612 -29.772 -14.585 1.00 41.75 171 HIS A O 1
ATOM 1355 N N . VAL A 1 172 ? 56.787 -30.666 -12.708 1.00 47.97 172 VAL A N 1
ATOM 1356 C CA . VAL A 1 172 ? 57.564 -29.855 -11.755 1.00 47.97 172 VAL A CA 1
ATOM 1357 C C . VAL A 1 172 ? 57.896 -30.771 -10.582 1.00 47.97 172 VAL A C 1
ATOM 1359 O O . VAL A 1 172 ? 57.145 -30.874 -9.619 1.00 47.97 172 VAL A O 1
ATOM 1362 N N . GLY A 1 173 ? 58.966 -31.542 -10.741 1.00 43.62 173 GLY A N 1
ATOM 1363 C CA . GLY A 1 173 ? 59.353 -32.593 -9.805 1.00 43.62 173 GLY A CA 1
ATOM 1364 C C . GLY A 1 173 ? 60.494 -33.448 -10.342 1.00 43.62 173 GLY A C 1
ATOM 1365 O O . GLY A 1 173 ? 60.319 -34.654 -10.491 1.00 43.62 173 GLY A O 1
ATOM 1366 N N . ASN A 1 174 ? 61.593 -32.796 -10.727 1.00 36.00 174 ASN A N 1
ATOM 1367 C CA . ASN A 1 174 ? 62.980 -33.264 -10.606 1.00 36.00 174 ASN A CA 1
ATOM 1368 C C . ASN A 1 174 ? 63.928 -32.182 -11.122 1.00 36.00 174 ASN A C 1
ATOM 1370 O O . ASN A 1 174 ? 63.712 -31.727 -12.266 1.00 36.00 174 ASN A O 1
#

Secondary structure (DSSP, 8-state):
-HHHHHHHGGGHHHHHHS-HHHHHH-HHHHHHHHHHHHHHHHHHHHHHHHHHTTGGGG-HHHHHHHHHHHHHHHHHHHHHHHHHHTT-HHHHHHHHHHHHHHHHHHHHHHHHHHHHHHHHTTS--------HHHHHHHHHHHHHHHSPS--------S---------SSSSS--

Foldseek 3Di:
DVVVVVVVVVVVVVVVLPPVVSCVVCVVVNVVVLVVVVVVLVVVLVVLVVCCCPPPNNDPVSNVVSVVLSVQLVVLSVQLVVCVVVVNVVSNVVSVVSNVVSVVVVVVVVVVVVVVVVVCVVVPDDDDDDDVVVVVVVVVVVCVVPDDPDDDPPCPPPPPDPPPPPPPPDPPDD

Radius of gyration: 27.19 Å; chains: 1; bounding box: 81×50×66 Å